Protein AF-A0A494Z3T9-F1 (afdb_monomer_lite)

pLDDT: mean 85.42, std 14.57, range [31.0, 97.19]

Organism: NCBI:txid1435466

Sequence (114 aa):
MTHDETNKENPYWLTDFFCEKDFSARCVVFFSSNLTSNPNVAKGVLRTLAKWQENGIAIKRDHFVQANKYLNVVGGAMILDVLTIEEVEEMVDGYLRRYYGVDEGNMVKLGITP

Foldseek 3Di:
DQAQPVPPPDRNVLVCQCPVPPNVLSCCLQVVAPQCVQVLLVLLLSVLQVVLVVLPADDDSVLSNQLSVQCVVVVVVDPCNPDGSVRSNVSSNVRVCVVVVPDPVCSNPPNDDD

Radius of gyration: 13.76 Å; chains: 1; bounding box: 38×29×29 Å

InterPro domains:
  IPR045920 Protein of unknown function DUF6339 [PF19866] (2-94)

Secondary structure (DSSP, 8-state):
----TT-SS-TTHHHHHHHSS-HHHHHHHHHTSGGGGSHHHHHHHHHHHHHHHHTT----HHHHHHHHHHHHHHTTTS-GGG--HHHHHHHHHHHHHHHHT--GGGGGG-----

Structure (mmCIF, N/CA/C/O backbone):
data_AF-A0A494Z3T9-F1
#
_entry.id   AF-A0A494Z3T9-F1
#
loop_
_atom_site.group_PDB
_atom_site.id
_atom_site.type_symbol
_atom_site.label_atom_id
_atom_site.label_alt_id
_atom_site.label_comp_id
_atom_site.label_asym_id
_atom_site.label_entity_id
_atom_site.label_seq_id
_atom_site.pdbx_PDB_ins_code
_atom_site.Cartn_x
_atom_site.Cartn_y
_atom_site.Cartn_z
_atom_site.occupancy
_atom_site.B_iso_or_equiv
_atom_site.auth_seq_id
_atom_site.auth_comp_id
_atom_site.auth_asym_id
_atom_site.auth_atom_id
_atom_site.pdbx_PDB_model_num
ATOM 1 N N . MET A 1 1 ? 8.409 4.253 5.877 1.00 77.38 1 MET A N 1
ATOM 2 C CA . MET A 1 1 ? 7.485 3.806 4.813 1.00 77.38 1 MET A CA 1
ATOM 3 C C . MET A 1 1 ? 6.174 4.589 4.835 1.00 77.38 1 MET A C 1
ATOM 5 O O . MET A 1 1 ? 5.887 5.231 3.845 1.00 77.38 1 MET A O 1
ATOM 9 N N . THR A 1 2 ? 5.411 4.605 5.930 1.00 88.12 2 THR A N 1
ATOM 10 C CA . THR A 1 2 ? 4.056 5.205 5.996 1.00 88.12 2 THR A CA 1
ATOM 11 C C . THR A 1 2 ? 3.989 6.671 6.449 1.00 88.12 2 THR A C 1
ATOM 13 O O . THR A 1 2 ? 2.904 7.232 6.494 1.00 88.12 2 THR A O 1
ATOM 16 N N . HIS A 1 3 ? 5.119 7.304 6.774 1.00 89.38 3 HIS A N 1
ATOM 17 C CA . HIS A 1 3 ? 5.164 8.720 7.160 1.00 89.38 3 HIS A CA 1
ATOM 18 C C . HIS A 1 3 ? 4.925 9.640 5.953 1.00 89.38 3 HIS A C 1
ATOM 20 O O . HIS A 1 3 ? 5.646 9.537 4.954 1.00 89.38 3 HIS A O 1
ATOM 26 N N . ASP A 1 4 ? 3.952 10.538 6.056 1.00 89.56 4 ASP A N 1
ATOM 27 C CA . ASP A 1 4 ? 3.588 11.538 5.057 1.00 89.56 4 ASP A CA 1
ATOM 28 C C . ASP A 1 4 ? 3.901 12.951 5.566 1.00 89.56 4 ASP A C 1
ATOM 30 O O . ASP A 1 4 ? 3.209 13.500 6.417 1.00 89.56 4 ASP A O 1
ATOM 34 N N . GLU A 1 5 ? 4.957 13.549 5.016 1.00 88.44 5 GLU A N 1
ATOM 35 C CA . GLU A 1 5 ? 5.427 14.892 5.382 1.00 88.44 5 GLU A CA 1
ATOM 36 C C . GLU A 1 5 ? 4.479 16.010 4.928 1.00 88.44 5 GLU A C 1
ATOM 38 O O . GLU A 1 5 ? 4.571 17.140 5.415 1.00 88.44 5 GLU A O 1
ATOM 43 N N . THR A 1 6 ? 3.566 15.714 3.999 1.00 87.88 6 THR A N 1
ATOM 44 C CA . THR A 1 6 ? 2.612 16.694 3.472 1.00 87.88 6 THR A CA 1
ATOM 45 C C . THR A 1 6 ? 1.397 16.859 4.387 1.00 87.88 6 THR A C 1
ATOM 47 O O . THR A 1 6 ? 0.830 17.952 4.465 1.00 87.88 6 THR A O 1
ATOM 50 N N . ASN A 1 7 ? 1.044 15.821 5.153 1.00 88.31 7 ASN A N 1
ATOM 51 C CA . ASN A 1 7 ? -0.041 15.854 6.126 1.00 88.31 7 ASN A CA 1
ATOM 52 C C . ASN A 1 7 ? 0.483 16.257 7.514 1.00 88.31 7 ASN A C 1
ATOM 54 O O . ASN A 1 7 ? 0.871 15.420 8.324 1.00 88.31 7 ASN A O 1
ATOM 58 N N . LYS A 1 8 ? 0.492 17.565 7.798 1.00 88.62 8 LYS A N 1
ATOM 59 C CA . LYS A 1 8 ? 1.009 18.110 9.069 1.00 88.62 8 LYS A CA 1
ATOM 60 C C . LYS A 1 8 ? 0.148 17.784 10.292 1.00 88.62 8 LYS A C 1
ATOM 62 O O . LYS A 1 8 ? 0.658 17.849 11.406 1.00 88.62 8 LYS A O 1
ATOM 67 N N . GLU A 1 9 ? -1.136 17.494 10.097 1.00 92.56 9 GLU A N 1
ATOM 68 C CA . GLU A 1 9 ? -2.072 17.196 11.186 1.00 92.56 9 GLU A CA 1
ATOM 69 C C . GLU A 1 9 ? -1.921 15.749 11.659 1.00 92.56 9 GLU A C 1
ATOM 71 O O . GLU A 1 9 ? -1.798 15.501 12.858 1.00 92.56 9 GLU A O 1
ATOM 76 N N . ASN A 1 10 ? -1.847 14.805 10.717 1.00 91.75 10 ASN A N 1
ATOM 77 C CA . ASN A 1 10 ? -1.544 13.410 11.006 1.00 91.75 10 ASN A CA 1
ATOM 78 C C . ASN A 1 10 ? -0.524 12.842 10.003 1.00 91.75 10 ASN A C 1
ATOM 80 O O . ASN A 1 10 ? -0.915 12.219 9.014 1.00 91.75 10 ASN A O 1
ATOM 84 N N . PRO A 1 11 ? 0.788 12.966 10.277 1.00 93.44 11 PRO A N 1
ATOM 85 C CA . PRO A 1 11 ? 1.829 12.417 9.409 1.00 93.44 11 PRO A CA 1
ATOM 86 C C . PRO A 1 11 ? 1.830 10.884 9.308 1.00 93.44 11 PRO A C 1
ATOM 88 O O . PRO A 1 11 ? 2.514 10.328 8.452 1.00 93.44 11 PRO A O 1
ATOM 91 N N . TYR A 1 12 ? 1.102 10.172 10.175 1.00 93.12 12 TYR A N 1
ATOM 92 C CA . TYR A 1 12 ? 1.063 8.707 10.221 1.00 93.12 12 TYR A CA 1
ATOM 93 C C . TYR A 1 12 ? -0.283 8.120 9.788 1.00 93.12 12 TYR A C 1
ATOM 95 O O . TYR A 1 12 ? -0.516 6.931 9.994 1.00 93.12 12 TYR A O 1
ATOM 103 N N . TRP A 1 13 ? -1.126 8.901 9.113 1.00 93.50 13 TRP A N 1
ATOM 104 C CA . TRP A 1 13 ? -2.461 8.481 8.682 1.00 93.50 13 TRP A CA 1
ATOM 105 C C . TRP A 1 13 ? -2.478 7.169 7.867 1.00 93.50 13 TRP A C 1
ATOM 107 O O . TRP A 1 13 ? -3.396 6.362 8.001 1.00 93.50 13 TRP A O 1
ATOM 117 N N . LEU A 1 14 ? -1.432 6.892 7.075 1.00 91.38 14 LEU A N 1
ATOM 118 C CA . LEU A 1 14 ? -1.285 5.617 6.354 1.00 91.38 14 LEU A CA 1
ATOM 119 C C . LEU A 1 14 ? -1.027 4.427 7.285 1.00 91.38 14 LEU A C 1
ATOM 121 O O . LEU A 1 14 ? -1.432 3.307 6.980 1.00 91.38 14 LEU A O 1
ATOM 125 N N . THR A 1 15 ? -0.338 4.649 8.406 1.00 91.44 15 THR A N 1
ATOM 126 C CA . THR A 1 15 ? -0.173 3.635 9.455 1.00 91.44 15 THR A CA 1
ATOM 127 C C . THR A 1 15 ? -1.525 3.321 10.080 1.00 91.44 15 THR A C 1
ATOM 129 O O . THR A 1 15 ? -1.865 2.148 10.219 1.00 91.44 15 THR A O 1
ATOM 132 N N . ASP A 1 16 ? -2.310 4.352 10.395 1.00 91.06 16 ASP A N 1
ATOM 133 C CA . ASP A 1 16 ? -3.634 4.194 11.000 1.00 91.06 16 ASP A CA 1
ATOM 134 C C . ASP A 1 16 ? -4.562 3.393 10.073 1.00 91.06 16 ASP A C 1
ATOM 136 O O . ASP A 1 16 ? -5.113 2.366 10.480 1.00 91.06 16 ASP A O 1
ATOM 140 N N . PHE A 1 17 ? -4.629 3.777 8.792 1.00 90.88 17 PHE A N 1
ATOM 141 C CA . PHE A 1 17 ? -5.372 3.051 7.754 1.00 90.88 17 PHE A CA 1
ATOM 142 C C . PHE A 1 17 ? -4.911 1.594 7.587 1.00 90.88 17 PHE A C 1
ATOM 144 O O . PHE A 1 17 ? -5.705 0.688 7.321 1.00 90.88 17 PHE A O 1
ATOM 151 N N . PHE A 1 18 ? -3.613 1.328 7.698 1.00 85.56 18 PHE A N 1
ATOM 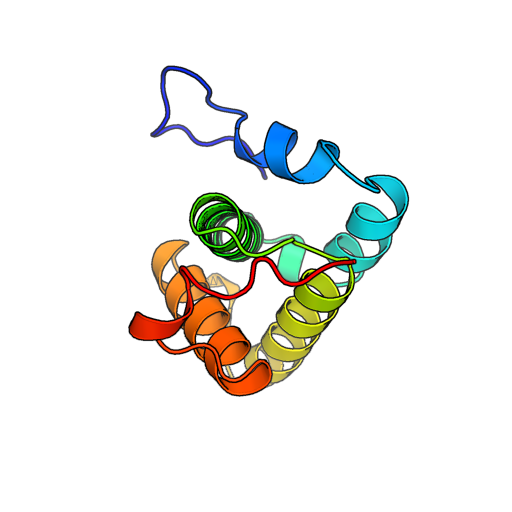152 C CA . PHE A 1 18 ? -3.115 -0.031 7.537 1.00 85.56 18 PHE A CA 1
ATOM 153 C C . PHE A 1 18 ? -3.475 -0.914 8.743 1.00 85.56 18 PHE A C 1
ATOM 155 O O . PHE A 1 18 ? -3.834 -2.083 8.567 1.00 85.56 18 PHE A O 1
ATOM 162 N N . CYS A 1 19 ? -3.440 -0.344 9.951 1.00 87.44 19 CYS A N 1
ATOM 163 C CA . CYS A 1 19 ? -3.638 -1.038 11.223 1.00 87.44 19 CYS A CA 1
ATOM 164 C C . CYS A 1 19 ? -5.102 -1.200 11.663 1.00 87.44 19 CYS A C 1
ATOM 166 O O . CYS A 1 19 ? -5.375 -2.065 12.492 1.00 87.44 19 CYS A O 1
ATOM 168 N N . GLU A 1 20 ? -6.047 -0.423 11.127 1.00 85.56 20 GLU A N 1
ATOM 169 C CA . GLU A 1 20 ? -7.439 -0.384 11.620 1.00 85.56 20 GLU A CA 1
ATOM 170 C C . GLU A 1 20 ? -8.197 -1.726 11.570 1.00 85.56 20 GLU A C 1
ATOM 172 O O . GLU A 1 20 ? -9.139 -1.927 12.339 1.00 85.56 20 GLU A O 1
ATOM 177 N N . LYS A 1 21 ? -7.842 -2.642 10.655 1.00 79.06 21 LYS A N 1
ATOM 178 C CA . LYS A 1 21 ? -8.584 -3.891 10.411 1.00 79.06 21 LYS A CA 1
ATOM 179 C C . LYS A 1 21 ? -7.664 -5.006 9.948 1.00 79.06 21 LYS A C 1
ATOM 181 O O . LYS A 1 21 ? -6.939 -4.843 8.973 1.00 79.06 21 LYS A O 1
ATOM 186 N N . ASP A 1 22 ? -7.770 -6.162 10.601 1.00 79.94 22 ASP A N 1
ATOM 187 C CA . ASP A 1 22 ? -7.091 -7.407 10.213 1.00 79.94 22 ASP A CA 1
ATOM 188 C C . ASP A 1 22 ? -5.589 -7.210 9.909 1.00 79.94 22 ASP A C 1
ATOM 190 O O . ASP A 1 22 ? -5.052 -7.665 8.893 1.00 79.94 22 ASP A O 1
ATOM 194 N N . PHE A 1 23 ? -4.915 -6.465 10.796 1.00 78.81 23 PHE A N 1
ATOM 195 C CA . PHE A 1 23 ? -3.528 -6.026 10.632 1.00 78.81 23 PHE A CA 1
ATOM 196 C C . PHE A 1 23 ? -2.584 -7.191 10.329 1.00 78.81 23 PHE A C 1
ATOM 198 O O . PHE A 1 23 ? -1.786 -7.112 9.400 1.00 78.81 23 PHE A O 1
ATOM 205 N N . SER A 1 24 ? -2.698 -8.304 11.057 1.00 77.06 24 SER A N 1
ATOM 206 C CA . SER A 1 24 ? -1.849 -9.478 10.842 1.00 77.06 24 SER A CA 1
ATOM 207 C C . SER A 1 24 ? -1.999 -10.043 9.426 1.00 77.06 24 SER A C 1
ATOM 209 O O . SER A 1 24 ? -0.999 -10.346 8.774 1.00 77.06 24 SER A O 1
ATOM 211 N N . ALA A 1 25 ? -3.225 -10.139 8.906 1.00 79.31 25 ALA A N 1
ATOM 212 C CA . ALA A 1 25 ? -3.460 -10.640 7.559 1.00 79.31 25 ALA A CA 1
ATOM 213 C C . ALA A 1 25 ? -2.994 -9.650 6.481 1.00 79.31 25 ALA A C 1
ATOM 215 O O . ALA A 1 25 ? -2.416 -10.084 5.480 1.00 79.31 25 ALA A O 1
ATOM 216 N N . ARG A 1 26 ? -3.227 -8.345 6.682 1.00 83.62 26 ARG A N 1
ATOM 217 C CA . ARG A 1 26 ? -2.767 -7.279 5.777 1.00 83.62 26 ARG A CA 1
ATOM 218 C C . ARG A 1 26 ? -1.240 -7.220 5.725 1.00 83.62 26 ARG A C 1
ATOM 220 O O . ARG A 1 26 ? -0.690 -7.226 4.629 1.00 83.62 26 ARG A O 1
ATOM 227 N N . CYS A 1 27 ? -0.565 -7.282 6.873 1.00 81.00 27 CYS A N 1
ATOM 228 C CA . CYS A 1 27 ? 0.894 -7.348 6.991 1.00 81.00 27 CYS A CA 1
ATOM 229 C C . CYS A 1 27 ? 1.490 -8.489 6.177 1.00 81.00 27 CYS A C 1
ATOM 231 O O . CYS A 1 27 ? 2.354 -8.256 5.338 1.00 81.00 27 CYS A O 1
ATOM 233 N N . VAL A 1 28 ? 1.011 -9.717 6.401 1.00 81.75 28 VAL A N 1
ATOM 234 C CA . VAL A 1 28 ? 1.561 -10.901 5.729 1.00 81.75 28 VAL A CA 1
ATOM 235 C C . VAL A 1 28 ? 1.455 -10.768 4.213 1.00 81.75 28 VAL A C 1
ATOM 237 O O 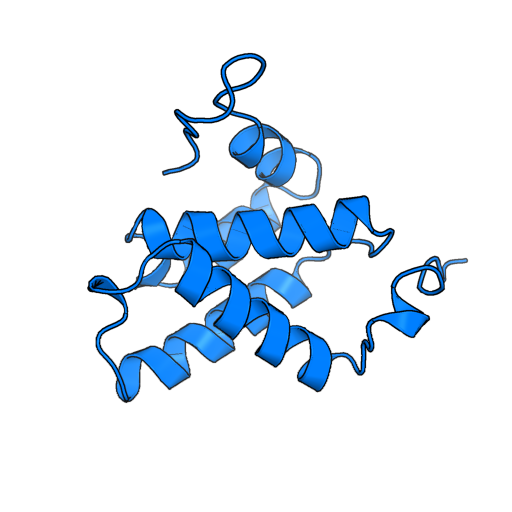. VAL A 1 28 ? 2.407 -11.079 3.509 1.00 81.75 28 VAL A O 1
ATOM 240 N N . VAL A 1 29 ? 0.320 -10.293 3.694 1.00 82.19 29 VAL A N 1
ATOM 241 C CA . VAL A 1 29 ? 0.155 -10.134 2.243 1.00 82.19 29 VAL A CA 1
ATOM 242 C C . VAL A 1 29 ? 0.993 -8.986 1.722 1.00 82.19 29 VAL A C 1
ATOM 244 O O . VAL A 1 29 ? 1.746 -9.182 0.772 1.00 82.19 29 VAL A O 1
ATOM 247 N N . PHE A 1 30 ? 0.858 -7.806 2.320 1.00 83.31 30 PHE A N 1
ATOM 248 C CA . PHE A 1 30 ? 1.469 -6.592 1.806 1.00 83.31 30 PHE A CA 1
ATOM 249 C C . PHE A 1 30 ? 2.991 -6.731 1.768 1.00 83.31 30 PHE A C 1
ATOM 251 O O . PHE A 1 30 ? 3.581 -6.607 0.699 1.00 83.31 30 PHE A O 1
ATOM 258 N N . PHE A 1 31 ? 3.597 -7.160 2.877 1.00 81.12 31 PHE A N 1
ATOM 259 C CA . PHE A 1 31 ? 5.048 -7.317 2.993 1.00 81.12 31 PHE A CA 1
ATOM 260 C C . PHE A 1 31 ? 5.614 -8.578 2.331 1.00 81.12 31 PHE A C 1
ATOM 262 O O . PHE A 1 31 ? 6.830 -8.721 2.251 1.00 81.12 31 PHE A O 1
ATOM 269 N N . SER A 1 32 ? 4.775 -9.495 1.830 1.00 80.81 32 SER A N 1
ATOM 270 C CA . SER A 1 32 ? 5.269 -10.654 1.065 1.00 80.81 32 SER A CA 1
ATOM 271 C C . SER A 1 32 ? 5.798 -10.290 -0.325 1.00 80.81 32 SER A C 1
ATOM 273 O O . SER A 1 32 ? 6.492 -11.099 -0.939 1.00 80.81 32 SER A O 1
ATOM 275 N N . SER A 1 33 ? 5.489 -9.092 -0.835 1.00 79.38 33 SER A N 1
ATOM 276 C CA . SER A 1 33 ? 6.098 -8.579 -2.063 1.00 79.38 33 SER A CA 1
ATOM 277 C C . SER A 1 33 ? 7.306 -7.708 -1.737 1.00 79.38 33 SER A C 1
ATOM 279 O O . SER A 1 33 ? 7.182 -6.687 -1.057 1.00 79.38 33 SER A O 1
ATOM 281 N N . ASN A 1 34 ? 8.458 -8.059 -2.315 1.00 74.81 34 ASN A N 1
ATOM 282 C CA . ASN A 1 34 ? 9.685 -7.265 -2.219 1.00 74.81 34 ASN A CA 1
ATOM 283 C C . ASN A 1 34 ? 9.499 -5.831 -2.741 1.00 74.81 34 ASN A C 1
ATOM 285 O O . ASN A 1 34 ? 10.221 -4.937 -2.315 1.00 74.81 34 ASN A O 1
ATOM 289 N N . LEU A 1 35 ? 8.519 -5.579 -3.614 1.00 73.38 35 LEU A N 1
ATOM 290 C CA . LEU A 1 35 ? 8.256 -4.248 -4.171 1.00 73.38 35 LEU A CA 1
ATOM 291 C C . LEU A 1 35 ? 7.748 -3.254 -3.124 1.00 73.38 35 LEU A C 1
ATOM 293 O O . LEU A 1 35 ? 7.991 -2.057 -3.234 1.00 73.38 35 LEU A O 1
ATOM 297 N N . THR A 1 36 ? 7.115 -3.746 -2.059 1.00 70.31 36 THR A N 1
ATOM 298 C CA . THR A 1 36 ? 6.680 -2.905 -0.934 1.00 70.31 36 THR A CA 1
ATOM 299 C C . THR A 1 36 ? 7.840 -2.431 -0.053 1.00 70.31 36 THR A C 1
ATOM 301 O O . THR A 1 36 ? 7.633 -1.610 0.837 1.00 70.31 36 THR A O 1
ATOM 304 N N . SER A 1 37 ? 9.074 -2.885 -0.316 1.00 75.81 37 SER A N 1
ATOM 305 C CA . SER A 1 37 ? 10.274 -2.318 0.312 1.00 75.81 37 SER A CA 1
ATOM 306 C C . SER A 1 37 ? 10.608 -0.915 -0.209 1.00 75.81 37 SER A C 1
ATOM 308 O O . SER A 1 37 ? 11.257 -0.148 0.504 1.00 75.81 37 SER A O 1
ATOM 310 N N . ASN A 1 38 ? 10.111 -0.540 -1.396 1.00 88.44 38 ASN A N 1
ATOM 311 C CA . ASN A 1 38 ? 10.209 0.821 -1.906 1.00 88.44 38 ASN A CA 1
ATOM 312 C C . ASN A 1 38 ? 9.130 1.714 -1.251 1.00 88.44 38 ASN A C 1
ATOM 314 O O . ASN A 1 38 ? 7.933 1.449 -1.412 1.00 88.44 38 ASN A O 1
ATOM 318 N N . PRO A 1 39 ? 9.508 2.800 -0.542 1.00 90.25 39 PRO A N 1
ATOM 319 C CA . PRO A 1 39 ? 8.549 3.672 0.128 1.00 90.25 39 PRO A CA 1
ATOM 320 C C . PRO A 1 39 ? 7.537 4.338 -0.807 1.00 90.25 39 PRO A C 1
ATOM 322 O O . PRO A 1 39 ? 6.395 4.519 -0.391 1.00 90.25 39 PRO A O 1
ATOM 325 N N . ASN A 1 40 ? 7.920 4.692 -2.037 1.00 93.19 40 ASN A N 1
ATOM 326 C CA . ASN A 1 40 ? 7.007 5.318 -2.993 1.00 93.19 40 ASN A CA 1
ATOM 327 C C . ASN A 1 40 ? 5.952 4.320 -3.460 1.00 93.19 40 ASN A C 1
ATOM 329 O O . ASN A 1 40 ? 4.763 4.628 -3.431 1.00 93.19 40 ASN A O 1
ATOM 333 N N . VAL A 1 41 ? 6.380 3.098 -3.791 1.00 93.19 41 VAL A N 1
ATOM 334 C CA . VAL A 1 41 ? 5.477 2.011 -4.187 1.00 93.19 41 VAL A CA 1
ATOM 335 C C . VAL A 1 41 ? 4.516 1.668 -3.053 1.00 93.19 41 VAL A C 1
ATOM 337 O O . VAL A 1 41 ? 3.303 1.616 -3.251 1.00 93.19 41 VAL A O 1
ATOM 340 N N . ALA A 1 42 ? 5.039 1.495 -1.838 1.00 92.19 42 ALA A N 1
ATOM 341 C CA . ALA A 1 42 ? 4.214 1.184 -0.681 1.00 92.19 42 ALA A CA 1
ATOM 342 C C . ALA A 1 42 ? 3.195 2.293 -0.379 1.00 92.19 42 ALA A C 1
ATOM 344 O O . ALA A 1 42 ? 2.017 2.003 -0.169 1.00 92.19 42 ALA A O 1
ATOM 345 N N . LYS A 1 43 ? 3.624 3.563 -0.386 1.00 94.19 43 LYS A N 1
ATOM 346 C CA . LYS A 1 43 ? 2.725 4.707 -0.190 1.00 94.19 43 LYS A CA 1
ATOM 347 C C . LYS A 1 43 ? 1.678 4.793 -1.290 1.00 94.19 43 LYS A C 1
ATOM 349 O O . LYS A 1 43 ? 0.524 5.019 -0.958 1.00 94.19 43 LYS A O 1
ATOM 354 N N . GLY A 1 44 ? 2.050 4.575 -2.551 1.00 95.06 44 GLY A N 1
ATOM 355 C CA . GLY A 1 44 ? 1.114 4.622 -3.672 1.00 95.06 44 GLY A CA 1
ATOM 356 C C . GLY A 1 44 ? -0.014 3.608 -3.506 1.00 95.06 44 GLY A C 1
ATOM 357 O O . GLY A 1 44 ? -1.184 3.975 -3.532 1.00 95.06 44 GLY A O 1
ATOM 358 N N . VAL A 1 45 ? 0.317 2.351 -3.187 1.00 95.00 45 VAL A N 1
ATOM 359 C CA . VAL A 1 45 ? -0.707 1.324 -2.922 1.00 95.00 45 VAL A CA 1
ATOM 360 C C . VAL A 1 45 ? -1.601 1.710 -1.740 1.00 95.00 45 VAL A C 1
ATOM 362 O O . VAL A 1 45 ? -2.825 1.623 -1.838 1.00 95.00 45 VAL A O 1
ATOM 365 N N . LEU A 1 46 ? -1.015 2.136 -0.616 1.00 94.44 46 LEU A N 1
ATOM 366 C CA . LEU A 1 46 ? -1.789 2.461 0.585 1.00 94.44 46 LEU A CA 1
ATOM 367 C C . LEU A 1 46 ? -2.676 3.698 0.383 1.00 94.44 46 LEU A C 1
ATOM 369 O O . LEU A 1 46 ? -3.827 3.673 0.808 1.00 94.44 46 LEU A O 1
ATOM 373 N N . ARG A 1 47 ? -2.185 4.737 -0.309 1.00 95.75 47 ARG A N 1
ATOM 374 C CA . ARG A 1 47 ? -2.964 5.936 -0.662 1.00 95.75 47 ARG A CA 1
ATOM 375 C C . ARG A 1 47 ? -4.141 5.576 -1.567 1.00 95.75 47 ARG A C 1
ATOM 377 O O . ARG A 1 47 ? -5.252 6.022 -1.291 1.00 95.75 47 ARG A O 1
ATOM 384 N N . THR A 1 48 ? -3.949 4.723 -2.577 1.00 96.38 48 THR A N 1
ATOM 385 C CA . THR A 1 48 ? -5.053 4.251 -3.433 1.00 96.38 48 THR A CA 1
ATOM 386 C C . THR A 1 48 ? -6.124 3.519 -2.629 1.00 96.38 48 THR A C 1
ATOM 388 O O . THR A 1 48 ? -7.308 3.838 -2.741 1.00 96.38 48 THR A O 1
ATOM 391 N N . LEU A 1 49 ? -5.734 2.559 -1.786 1.00 94.94 49 LEU A N 1
ATOM 392 C CA . LEU A 1 49 ? -6.699 1.784 -1.002 1.00 94.94 49 LEU A CA 1
ATOM 393 C C . LEU A 1 49 ? -7.407 2.638 0.060 1.00 94.94 49 LEU A C 1
ATOM 395 O O . LEU A 1 49 ? -8.603 2.457 0.279 1.00 94.94 49 LEU A O 1
ATOM 399 N N . ALA A 1 50 ? -6.708 3.592 0.677 1.00 94.25 50 ALA A N 1
ATOM 400 C CA . ALA A 1 50 ? -7.321 4.537 1.604 1.00 94.25 50 ALA A CA 1
ATOM 401 C C . ALA A 1 50 ? -8.356 5.427 0.900 1.00 94.25 50 ALA A C 1
ATOM 403 O O . ALA A 1 50 ? -9.484 5.527 1.373 1.00 94.25 50 ALA A O 1
ATOM 404 N N . LYS A 1 51 ? -8.041 5.959 -0.290 1.00 94.25 51 LYS A N 1
ATOM 405 C CA . LYS A 1 51 ? -9.003 6.712 -1.117 1.00 94.25 51 LYS A CA 1
ATOM 406 C C . LYS A 1 51 ? -10.227 5.877 -1.486 1.00 94.25 51 LYS A C 1
ATOM 408 O O . LYS A 1 51 ? -11.347 6.377 -1.490 1.00 94.25 51 LYS A O 1
ATOM 413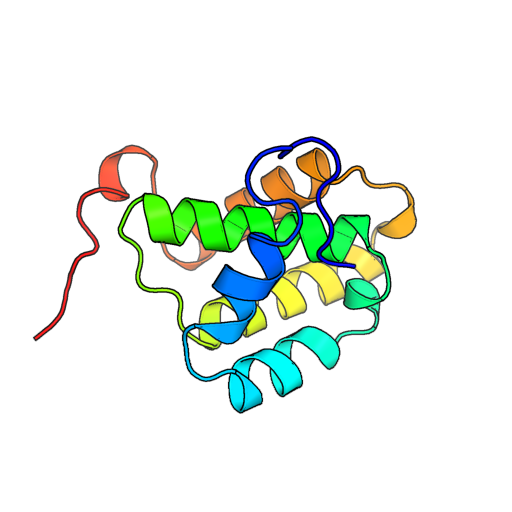 N N . TRP A 1 52 ? -10.050 4.600 -1.815 1.00 93.94 52 TRP A N 1
ATOM 414 C CA . TRP A 1 52 ? -11.178 3.700 -2.075 1.00 93.94 52 TRP A CA 1
ATOM 415 C C . TRP A 1 52 ? -12.061 3.530 -0.835 1.00 93.94 52 TRP A C 1
ATOM 417 O O . TRP A 1 52 ? -13.286 3.550 -0.952 1.00 93.94 52 TRP A O 1
ATOM 427 N N . GLN A 1 53 ? -11.446 3.419 0.345 1.00 92.56 53 GLN A N 1
ATOM 428 C CA . GLN A 1 53 ? -12.162 3.337 1.614 1.00 92.56 53 GLN A CA 1
ATOM 429 C C . GLN A 1 53 ? -12.954 4.605 1.928 1.00 92.56 53 GLN A C 1
ATOM 431 O O . GLN A 1 53 ? -14.127 4.514 2.288 1.00 92.56 53 GLN A O 1
ATOM 436 N N . GLU A 1 54 ? -12.337 5.774 1.760 1.00 91.31 54 GLU A N 1
ATOM 437 C CA . GLU A 1 54 ? -12.988 7.080 1.918 1.00 91.31 54 GLU A CA 1
ATOM 438 C C . GLU A 1 54 ? -14.181 7.236 0.967 1.00 91.31 54 GLU A C 1
ATOM 440 O O . GLU A 1 54 ? -15.210 7.794 1.340 1.00 91.31 54 GLU A O 1
ATOM 445 N N . ASN A 1 55 ? -14.082 6.659 -0.233 1.00 89.81 55 ASN A N 1
ATOM 446 C CA . ASN A 1 55 ? -15.160 6.621 -1.218 1.00 89.81 55 ASN A CA 1
ATOM 447 C C . ASN A 1 55 ? -16.209 5.519 -0.964 1.00 89.81 55 ASN A C 1
ATOM 449 O O . ASN A 1 55 ? -17.096 5.328 -1.791 1.00 89.81 55 ASN A O 1
ATOM 453 N N . GLY A 1 56 ? -16.143 4.802 0.163 1.00 88.62 56 GLY A N 1
ATOM 454 C CA . GLY A 1 56 ? -17.164 3.841 0.593 1.00 88.62 56 GLY A CA 1
ATOM 455 C C . GLY A 1 56 ? -16.894 2.376 0.235 1.00 88.62 56 GLY A C 1
ATOM 456 O O . GLY A 1 56 ? -17.739 1.522 0.507 1.00 88.62 56 GLY A O 1
ATOM 457 N N . ILE A 1 57 ? -15.732 2.045 -0.337 1.00 90.12 57 ILE A N 1
ATOM 458 C CA . ILE A 1 57 ? -15.372 0.659 -0.665 1.00 90.12 57 ILE A CA 1
ATOM 459 C C . ILE A 1 57 ? -14.738 -0.019 0.553 1.00 90.12 57 ILE A C 1
ATOM 461 O O . ILE A 1 57 ? -13.701 0.395 1.064 1.00 90.12 57 ILE A O 1
ATOM 465 N N . ALA A 1 58 ? -15.328 -1.123 1.009 1.00 90.50 58 ALA A N 1
ATOM 466 C CA . ALA A 1 58 ? -14.787 -1.881 2.133 1.00 90.50 58 ALA A CA 1
ATOM 467 C C . ALA A 1 58 ? -13.475 -2.607 1.762 1.00 90.50 58 ALA A C 1
ATOM 469 O O . ALA A 1 58 ? -13.490 -3.643 1.089 1.00 90.50 58 ALA A O 1
ATOM 470 N N . ILE A 1 59 ? -12.336 -2.116 2.264 1.00 91.38 59 ILE A N 1
ATOM 471 C CA . ILE A 1 59 ? -11.014 -2.679 1.955 1.00 91.38 59 ILE A CA 1
ATOM 472 C C . ILE A 1 59 ? -10.757 -3.992 2.703 1.00 91.38 59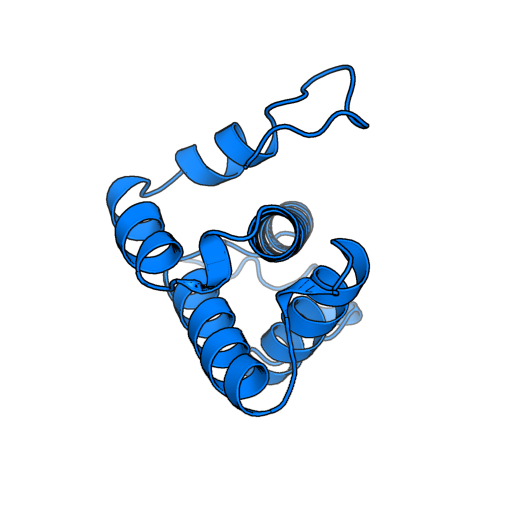 ILE A C 1
ATOM 474 O O . ILE A 1 59 ? -10.483 -4.045 3.905 1.00 91.38 59 ILE A O 1
ATOM 478 N N . LYS A 1 60 ? -10.791 -5.079 1.933 1.00 90.31 60 LYS A N 1
ATOM 479 C CA . LYS A 1 60 ? -10.467 -6.458 2.331 1.00 90.31 60 LYS A CA 1
ATOM 480 C C . LYS A 1 60 ? -9.051 -6.866 1.912 1.00 90.31 60 LYS A C 1
ATOM 482 O O . LYS A 1 60 ? -8.475 -6.265 1.009 1.00 90.31 60 LYS A O 1
ATOM 487 N N . ARG A 1 61 ? -8.551 -7.963 2.498 1.00 89.25 61 ARG A N 1
ATOM 488 C CA . ARG A 1 61 ? -7.272 -8.619 2.155 1.00 89.25 61 ARG A CA 1
ATOM 489 C C . ARG A 1 61 ? -7.062 -8.802 0.646 1.00 89.25 61 ARG A C 1
ATOM 491 O O . ARG A 1 61 ? -5.944 -8.624 0.179 1.00 89.25 61 ARG A O 1
ATOM 498 N N . ASP A 1 62 ? -8.114 -9.142 -0.101 1.00 91.38 62 ASP A N 1
ATOM 499 C CA . ASP A 1 62 ? -8.013 -9.380 -1.548 1.00 91.38 62 ASP A CA 1
ATOM 500 C C . ASP A 1 62 ? -7.490 -8.153 -2.313 1.00 91.38 62 ASP A C 1
ATOM 502 O O . ASP A 1 62 ? -6.636 -8.319 -3.171 1.00 91.38 62 ASP A O 1
ATOM 506 N N . HIS A 1 63 ? -7.852 -6.923 -1.931 1.00 93.44 63 HIS A N 1
ATOM 507 C CA . HIS A 1 63 ? -7.344 -5.721 -2.609 1.00 93.44 63 HIS A CA 1
ATOM 508 C C . HIS A 1 63 ? -5.814 -5.608 -2.521 1.00 93.44 63 HIS A C 1
ATOM 510 O O . HIS A 1 63 ? -5.155 -5.307 -3.514 1.00 93.44 63 HIS A O 1
ATOM 516 N N . PHE A 1 64 ? -5.234 -5.934 -1.359 1.00 93.12 64 PHE A N 1
ATOM 517 C CA . PHE A 1 64 ? -3.779 -5.995 -1.187 1.00 93.12 64 PHE A CA 1
ATOM 518 C C . PHE A 1 64 ? -3.159 -7.121 -2.023 1.00 93.12 64 PHE A C 1
ATOM 520 O O . PHE A 1 64 ? -2.099 -6.936 -2.618 1.00 93.12 64 PHE A O 1
ATOM 527 N N . VAL A 1 65 ? -3.821 -8.283 -2.101 1.00 92.69 65 VAL A N 1
ATOM 528 C CA . VAL A 1 65 ? -3.367 -9.410 -2.934 1.00 92.69 65 VAL A CA 1
ATOM 529 C C . VAL A 1 65 ? -3.336 -9.010 -4.408 1.00 92.69 65 VAL A C 1
ATOM 531 O O . VAL A 1 65 ? -2.347 -9.283 -5.085 1.00 92.69 65 VAL A O 1
ATOM 534 N N . GLN A 1 66 ? -4.393 -8.371 -4.910 1.00 95.19 66 GLN A N 1
ATOM 535 C CA . GLN A 1 66 ? -4.493 -7.991 -6.318 1.00 95.19 66 GLN A CA 1
ATOM 536 C C . GLN A 1 66 ? -3.508 -6.873 -6.672 1.00 95.19 66 GLN A C 1
ATOM 538 O O . GLN A 1 66 ? -2.809 -6.991 -7.677 1.00 95.19 66 GLN A O 1
ATOM 543 N N . ALA A 1 67 ? -3.361 -5.856 -5.817 1.00 95.00 67 ALA A N 1
ATOM 544 C CA . ALA A 1 67 ? -2.350 -4.815 -6.005 1.00 95.00 67 ALA A CA 1
ATOM 545 C C . ALA A 1 67 ? -0.931 -5.411 -6.077 1.00 95.00 67 ALA A C 1
ATOM 547 O O . ALA A 1 67 ? -0.182 -5.121 -7.010 1.00 95.00 67 ALA A O 1
ATOM 548 N N . ASN A 1 68 ? -0.584 -6.320 -5.158 1.00 92.69 68 ASN A N 1
ATOM 549 C CA . ASN A 1 68 ? 0.723 -6.983 -5.163 1.00 92.69 68 ASN A CA 1
ATOM 550 C C . ASN A 1 68 ? 0.931 -7.878 -6.391 1.00 92.69 68 ASN A C 1
ATOM 552 O O . ASN A 1 68 ? 2.019 -7.883 -6.964 1.00 92.69 68 ASN A O 1
ATOM 556 N N 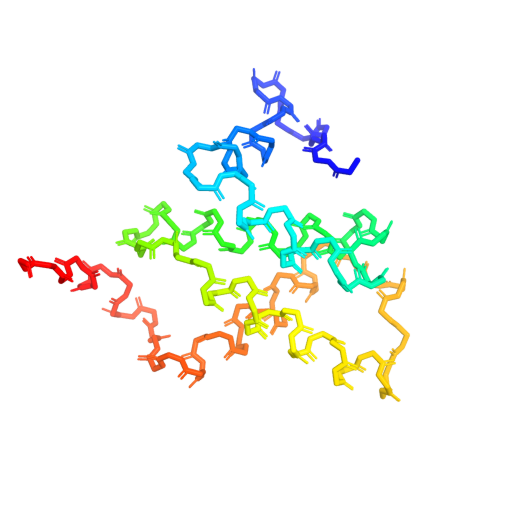. LYS A 1 69 ? -0.091 -8.630 -6.820 1.00 92.81 69 LYS A N 1
ATOM 557 C CA . LYS A 1 69 ? -0.018 -9.441 -8.046 1.00 92.81 69 LYS A CA 1
ATOM 558 C C . LYS A 1 69 ? 0.264 -8.574 -9.268 1.00 92.81 69 LYS A C 1
ATOM 560 O O . LYS A 1 69 ? 1.148 -8.912 -10.049 1.00 92.81 69 LYS A O 1
ATOM 565 N N . TYR A 1 70 ? -0.459 -7.468 -9.409 1.00 94.88 70 TYR A N 1
ATOM 566 C CA . TYR A 1 70 ? -0.264 -6.525 -10.502 1.00 94.88 70 TYR A CA 1
ATOM 567 C C . TYR A 1 70 ? 1.154 -5.956 -10.513 1.00 94.88 70 TYR A C 1
ATOM 569 O O . TYR A 1 70 ? 1.852 -6.079 -11.518 1.00 94.88 70 TYR A O 1
ATOM 577 N N . LEU A 1 71 ? 1.614 -5.419 -9.382 1.00 93.44 71 LEU A N 1
ATOM 578 C CA . LEU A 1 71 ? 2.948 -4.833 -9.284 1.00 93.44 71 LEU A CA 1
ATOM 579 C C . LEU A 1 71 ? 4.055 -5.865 -9.525 1.00 93.44 71 LEU A C 1
ATOM 581 O O . LEU A 1 71 ? 5.023 -5.552 -10.208 1.00 93.44 71 LEU A O 1
ATOM 585 N N . ASN A 1 72 ? 3.905 -7.108 -9.059 1.00 90.44 72 ASN A N 1
ATOM 586 C CA . ASN A 1 72 ? 4.878 -8.170 -9.336 1.00 90.44 72 ASN A CA 1
ATOM 587 C C . ASN A 1 72 ? 4.982 -8.503 -10.835 1.00 90.44 72 ASN A C 1
ATOM 589 O O . ASN A 1 72 ? 6.071 -8.803 -11.315 1.00 90.44 72 ASN A O 1
ATOM 593 N N . VAL A 1 73 ? 3.872 -8.452 -11.579 1.00 91.81 73 VAL A N 1
ATOM 594 C CA . VAL A 1 73 ? 3.883 -8.661 -13.037 1.00 91.81 73 VAL A CA 1
ATOM 595 C C . VAL A 1 73 ? 4.516 -7.465 -13.740 1.00 91.81 73 VAL A C 1
ATOM 597 O O . VAL A 1 73 ? 5.408 -7.631 -14.569 1.00 91.81 73 VAL A O 1
ATOM 600 N N . VAL A 1 74 ? 4.084 -6.255 -13.388 1.00 91.25 74 VAL A N 1
ATOM 601 C CA . VAL A 1 74 ? 4.567 -5.024 -14.018 1.00 91.25 74 VAL A CA 1
ATOM 602 C C . VAL A 1 74 ? 6.045 -4.777 -13.719 1.00 91.25 74 VAL A C 1
ATOM 604 O O . VAL A 1 74 ? 6.787 -4.390 -14.616 1.00 91.25 74 VAL A O 1
ATOM 607 N N . GLY A 1 75 ? 6.516 -5.104 -12.516 1.00 87.62 75 GLY A N 1
ATOM 608 C CA . GLY A 1 75 ? 7.930 -5.035 -12.144 1.00 87.62 75 GLY A CA 1
ATOM 609 C C . GLY A 1 75 ? 8.842 -5.966 -12.949 1.00 87.62 75 GLY A C 1
ATOM 610 O O . GLY A 1 75 ? 10.049 -5.755 -12.983 1.00 87.62 75 GLY A O 1
ATOM 611 N N . GLY A 1 76 ? 8.288 -6.968 -13.642 1.00 88.69 76 GLY A N 1
ATOM 612 C CA . GLY A 1 76 ? 9.032 -7.769 -14.618 1.00 88.69 76 GLY A CA 1
ATOM 613 C C . GLY A 1 76 ? 9.240 -7.069 -15.968 1.00 88.69 76 GLY A C 1
ATOM 614 O O . GLY A 1 76 ? 10.104 -7.481 -16.737 1.00 88.69 76 GLY A O 1
ATOM 615 N N . ALA A 1 77 ? 8.462 -6.023 -16.261 1.00 90.12 77 ALA A N 1
ATOM 616 C CA . ALA A 1 77 ? 8.484 -5.283 -17.523 1.00 90.12 77 ALA A CA 1
ATOM 617 C C . ALA A 1 77 ? 9.021 -3.846 -17.384 1.00 90.12 77 ALA A C 1
ATOM 619 O O . ALA A 1 77 ? 9.445 -3.259 -18.378 1.00 90.12 77 ALA A O 1
ATOM 620 N N . MET A 1 78 ? 9.014 -3.275 -16.176 1.00 89.75 78 MET A N 1
ATOM 621 C CA . MET A 1 78 ? 9.517 -1.928 -15.904 1.00 89.75 78 MET A CA 1
ATOM 622 C C . MET A 1 78 ? 10.214 -1.829 -14.546 1.00 89.75 78 MET A C 1
ATOM 624 O O . MET A 1 78 ? 9.941 -2.596 -13.625 1.00 89.75 78 MET A O 1
ATOM 628 N N . ILE A 1 79 ? 11.089 -0.833 -14.409 1.00 89.88 79 ILE A N 1
ATOM 629 C CA . ILE A 1 79 ? 11.762 -0.526 -13.145 1.00 89.88 79 ILE A CA 1
ATOM 630 C C . ILE A 1 79 ? 10.791 0.278 -12.280 1.00 89.88 79 ILE A C 1
ATOM 632 O O . ILE A 1 79 ? 10.573 1.457 -12.528 1.00 89.88 79 ILE A O 1
ATOM 636 N N . LEU A 1 80 ? 10.197 -0.351 -11.268 1.00 88.88 80 LEU A N 1
ATOM 637 C CA . LEU A 1 80 ? 9.237 0.325 -10.385 1.00 88.88 80 LEU A CA 1
ATOM 638 C C . LEU A 1 80 ? 9.894 1.360 -9.462 1.00 88.88 80 LEU A C 1
ATOM 640 O O . LEU A 1 80 ? 9.223 2.276 -9.000 1.00 88.88 80 LEU A O 1
ATOM 644 N N . ASP A 1 81 ? 11.203 1.250 -9.225 1.00 86.56 81 ASP A N 1
ATOM 645 C CA . ASP A 1 81 ? 11.908 2.106 -8.267 1.00 86.56 81 ASP A CA 1
ATOM 646 C C . ASP A 1 81 ? 12.025 3.574 -8.684 1.00 86.56 81 ASP A C 1
ATOM 648 O O . ASP A 1 81 ? 12.280 4.427 -7.834 1.00 86.56 81 ASP A O 1
ATOM 652 N N . VAL A 1 82 ? 11.827 3.877 -9.970 1.00 92.00 82 VAL A N 1
ATOM 653 C CA . VAL A 1 82 ? 11.862 5.255 -10.484 1.00 92.00 82 VAL A CA 1
ATOM 654 C C . VAL A 1 82 ? 10.506 5.950 -10.415 1.00 92.00 82 VAL A C 1
ATOM 656 O O . VAL A 1 82 ? 10.430 7.139 -10.713 1.00 92.00 82 VAL A O 1
ATOM 659 N N . LEU A 1 83 ? 9.449 5.225 -10.040 1.00 94.00 83 LEU A N 1
ATOM 660 C CA . LEU A 1 83 ? 8.104 5.775 -10.002 1.00 94.00 83 LEU A CA 1
ATOM 661 C C . LEU A 1 83 ? 7.894 6.674 -8.781 1.00 94.00 83 LEU A C 1
ATOM 663 O O . LEU A 1 83 ? 8.319 6.393 -7.651 1.00 94.00 83 LEU A O 1
ATOM 667 N N . THR A 1 84 ? 7.182 7.763 -9.030 1.00 95.69 84 THR A N 1
ATOM 668 C CA . THR A 1 84 ? 6.593 8.626 -8.010 1.00 95.69 84 THR A CA 1
ATOM 669 C C . THR A 1 84 ? 5.421 7.926 -7.322 1.00 95.69 84 THR A C 1
ATOM 671 O O . THR A 1 84 ? 4.904 6.907 -7.785 1.00 95.69 84 THR A O 1
ATOM 674 N N . ILE A 1 85 ? 4.992 8.470 -6.183 1.00 95.25 85 ILE A N 1
ATOM 675 C CA . ILE A 1 85 ? 3.843 7.934 -5.445 1.00 95.25 85 ILE A CA 1
ATOM 676 C C . ILE A 1 85 ? 2.578 8.031 -6.308 1.00 95.25 85 ILE A C 1
ATOM 678 O O . ILE A 1 85 ? 1.799 7.085 -6.369 1.00 95.25 85 ILE A O 1
ATOM 682 N N . GLU A 1 86 ? 2.411 9.154 -7.002 1.00 96.50 86 GLU A N 1
ATOM 683 C CA . GLU A 1 86 ? 1.261 9.468 -7.846 1.00 96.50 86 GLU A CA 1
ATOM 684 C C . GLU A 1 86 ? 1.166 8.536 -9.064 1.00 96.50 86 GLU A C 1
ATOM 686 O O . GLU A 1 86 ? 0.080 8.047 -9.367 1.00 96.50 86 GLU A O 1
ATOM 691 N N . GLU A 1 87 ? 2.290 8.215 -9.715 1.00 96.88 87 GLU A N 1
ATOM 692 C CA . GLU A 1 87 ? 2.317 7.239 -10.816 1.00 96.88 87 GLU A CA 1
ATOM 693 C C . GLU A 1 87 ? 1.908 5.841 -10.338 1.00 96.88 87 GLU A C 1
ATOM 695 O O . GLU A 1 87 ? 1.132 5.149 -11.000 1.00 96.88 87 GLU A O 1
ATOM 700 N N . VAL A 1 88 ? 2.381 5.422 -9.158 1.00 96.19 88 VAL A N 1
ATOM 701 C CA . VAL A 1 88 ? 1.965 4.142 -8.569 1.00 96.19 88 VAL A CA 1
ATOM 702 C C . VAL A 1 88 ? 0.474 4.161 -8.235 1.00 96.19 88 VAL A C 1
ATOM 704 O O . VAL A 1 88 ? -0.208 3.167 -8.490 1.00 96.19 88 VAL A O 1
ATOM 707 N N . GLU A 1 89 ? -0.050 5.268 -7.700 1.00 97.00 89 GLU A N 1
ATOM 708 C CA . GLU A 1 89 ? -1.482 5.402 -7.427 1.00 97.00 89 GLU A CA 1
ATOM 709 C C . GLU A 1 89 ? -2.322 5.221 -8.686 1.00 97.00 89 GLU A C 1
ATOM 711 O O . GLU A 1 89 ? -3.261 4.427 -8.663 1.00 97.00 89 GLU A O 1
ATOM 716 N N . GLU A 1 90 ? -1.973 5.915 -9.772 1.00 97.19 90 GLU A N 1
ATOM 717 C CA . GLU A 1 90 ? -2.681 5.844 -11.053 1.00 97.19 90 GLU A CA 1
ATOM 718 C C . GLU A 1 90 ? -2.662 4.419 -11.617 1.00 97.19 90 GLU A C 1
ATOM 720 O O . GLU A 1 90 ? -3.695 3.870 -12.012 1.00 97.19 90 GLU A O 1
ATOM 725 N N . MET A 1 91 ? -1.493 3.778 -11.599 1.00 96.69 91 MET A N 1
ATOM 726 C CA . MET A 1 91 ? -1.324 2.416 -12.092 1.00 96.69 91 MET A CA 1
ATOM 727 C C . MET A 1 91 ? -2.141 1.400 -11.288 1.00 96.69 91 MET A C 1
ATOM 729 O O . MET A 1 91 ? -2.794 0.528 -11.868 1.00 96.69 91 MET A O 1
ATOM 733 N N . VAL A 1 92 ? -2.090 1.484 -9.956 1.00 96.88 92 VAL A N 1
ATOM 734 C CA . VAL A 1 92 ? -2.797 0.557 -9.063 1.00 96.88 92 VAL A CA 1
ATOM 735 C C . VAL A 1 92 ? -4.302 0.810 -9.114 1.00 96.88 92 VAL A C 1
ATOM 737 O O . VAL A 1 92 ? -5.063 -0.147 -9.240 1.00 96.88 92 VAL A O 1
ATOM 740 N N . ASP A 1 93 ? -4.741 2.070 -9.080 1.00 96.75 93 ASP A N 1
ATOM 741 C CA . ASP A 1 93 ? -6.154 2.448 -9.194 1.00 96.75 93 ASP A CA 1
ATOM 742 C C . ASP A 1 93 ? -6.742 1.947 -10.517 1.00 96.75 93 ASP A C 1
ATOM 744 O O . ASP A 1 93 ? -7.728 1.208 -10.520 1.00 96.75 93 ASP A O 1
ATOM 748 N N . GLY A 1 94 ? -6.077 2.241 -11.638 1.00 96.19 94 GLY A N 1
ATOM 749 C CA . GLY A 1 94 ? -6.510 1.809 -12.962 1.00 96.19 94 GLY A CA 1
ATOM 750 C C . GLY A 1 94 ? -6.620 0.287 -13.090 1.00 96.19 94 GLY A C 1
ATOM 751 O O . GLY A 1 94 ? -7.584 -0.220 -13.672 1.00 96.19 94 GLY A O 1
ATOM 752 N N . TYR A 1 95 ? -5.674 -0.463 -12.519 1.00 96.50 95 TYR A N 1
ATOM 753 C CA . TYR A 1 95 ? -5.749 -1.923 -12.489 1.00 96.50 95 TYR A CA 1
ATOM 754 C C . TYR A 1 95 ? -6.915 -2.427 -11.629 1.00 96.50 95 TYR A C 1
ATOM 756 O O . TYR A 1 95 ? -7.719 -3.232 -12.106 1.00 96.50 95 TYR 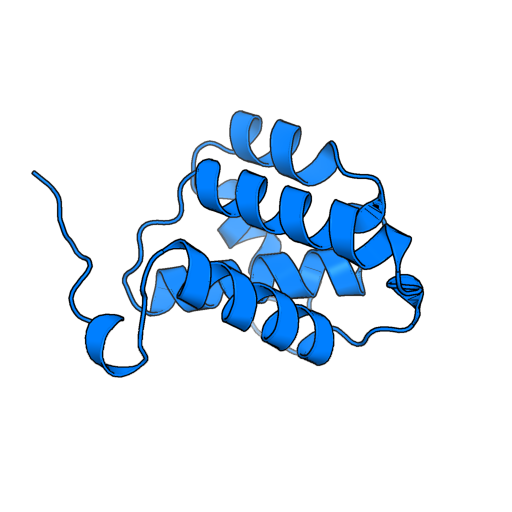A O 1
ATOM 764 N N . LEU A 1 96 ? -7.033 -1.960 -10.382 1.00 96.19 96 LEU A N 1
ATOM 765 C CA . LEU A 1 96 ? -8.058 -2.444 -9.456 1.00 96.19 96 LEU A CA 1
ATOM 766 C C . LEU A 1 96 ? -9.465 -2.101 -9.957 1.00 96.19 96 LEU A C 1
ATOM 768 O O . LEU A 1 96 ? -10.354 -2.947 -9.877 1.00 96.19 96 LEU A O 1
ATOM 772 N N . ARG A 1 97 ? -9.670 -0.915 -10.545 1.00 94.44 97 ARG A N 1
ATOM 773 C CA . ARG A 1 97 ? -10.947 -0.540 -11.177 1.00 94.44 97 ARG A CA 1
ATOM 774 C C . ARG A 1 97 ? -11.354 -1.522 -12.260 1.00 94.44 97 ARG A C 1
ATOM 776 O O . ARG A 1 97 ? -12.483 -2.001 -12.252 1.00 94.44 97 ARG A O 1
ATOM 783 N N . ARG A 1 98 ? -10.427 -1.868 -13.157 1.00 94.06 98 ARG A N 1
ATOM 784 C CA . ARG A 1 98 ? -10.672 -2.851 -14.224 1.00 94.06 98 ARG A CA 1
ATOM 785 C C . ARG A 1 98 ? -10.937 -4.243 -13.660 1.00 94.06 98 ARG A C 1
ATOM 787 O O . ARG A 1 98 ? -11.821 -4.932 -14.154 1.00 94.06 98 ARG A O 1
ATOM 794 N N . TYR A 1 99 ? -10.193 -4.648 -12.631 1.00 94.94 99 TYR A N 1
ATOM 795 C CA . TYR A 1 99 ? -10.334 -5.964 -12.008 1.00 94.94 99 TYR A CA 1
ATOM 796 C C . TYR A 1 99 ? -11.682 -6.135 -11.289 1.00 94.94 99 TYR A C 1
ATOM 798 O O . TYR A 1 99 ? -12.312 -7.182 -11.412 1.00 94.94 99 TYR A O 1
ATOM 806 N N . TYR A 1 100 ? -12.142 -5.109 -10.566 1.00 93.25 100 TYR A N 1
ATOM 807 C CA . TYR A 1 100 ? -13.392 -5.145 -9.797 1.00 93.25 100 TYR A CA 1
ATOM 808 C C . TYR A 1 100 ? -14.610 -4.562 -10.536 1.00 93.25 100 TYR A C 1
ATOM 810 O O . TYR A 1 100 ? -15.718 -4.628 -10.009 1.00 93.25 100 TYR A O 1
ATOM 818 N N . GLY A 1 101 ? -14.433 -3.995 -11.734 1.00 90.00 101 GLY A N 1
ATOM 819 C CA . GLY A 1 101 ? -15.510 -3.349 -12.495 1.00 90.00 101 GLY A CA 1
ATOM 820 C C . GLY A 1 101 ? -16.029 -2.054 -11.853 1.00 90.00 101 GLY A C 1
ATOM 821 O O . GLY A 1 101 ? -17.236 -1.817 -11.830 1.00 90.00 101 GLY A O 1
ATOM 822 N N . VAL A 1 102 ? -15.134 -1.237 -11.285 1.00 83.50 102 VAL A N 1
ATOM 823 C CA . VAL A 1 102 ? -15.477 0.009 -10.575 1.00 83.50 102 VAL A CA 1
ATOM 824 C C . VAL A 1 102 ? -15.221 1.232 -11.462 1.00 83.50 102 VAL A C 1
ATOM 826 O O . VAL A 1 102 ? -14.083 1.682 -11.592 1.00 83.50 102 VAL A O 1
ATOM 829 N N . ASP A 1 103 ? -16.284 1.824 -12.005 1.00 71.31 103 ASP A N 1
ATOM 830 C CA . ASP A 1 103 ? -16.232 3.126 -12.690 1.00 71.31 103 ASP A CA 1
ATOM 831 C C . ASP A 1 103 ? -16.434 4.296 -11.706 1.00 71.31 103 ASP A C 1
ATOM 833 O O . ASP A 1 103 ? -17.008 4.114 -10.628 1.00 71.31 103 ASP A O 1
ATOM 837 N N . GLU A 1 104 ? -16.005 5.514 -12.070 1.00 57.56 104 GLU A N 1
ATOM 838 C CA . GLU A 1 104 ? -16.155 6.736 -11.248 1.00 57.56 104 GLU A CA 1
ATOM 839 C C . GLU A 1 104 ? -17.600 6.955 -10.752 1.00 57.56 104 GLU A C 1
ATOM 841 O O . GLU A 1 104 ? -17.812 7.386 -9.621 1.00 57.56 104 GLU A O 1
ATOM 846 N N . GLY A 1 105 ? -18.606 6.564 -11.544 1.00 52.38 105 GLY A N 1
ATOM 847 C CA . GLY A 1 105 ? -20.025 6.654 -11.174 1.00 52.38 105 GLY A CA 1
ATOM 848 C C . GLY A 1 105 ? -20.531 5.591 -10.183 1.00 52.38 105 GLY A C 1
ATOM 849 O O . GLY A 1 105 ? -21.623 5.745 -9.638 1.00 52.38 105 GLY A O 1
ATOM 850 N N . ASN A 1 106 ? -19.762 4.523 -9.930 1.00 52.06 106 ASN A N 1
ATOM 851 C CA . ASN A 1 106 ? -20.148 3.392 -9.073 1.00 52.06 106 ASN A CA 1
ATOM 852 C C . ASN A 1 106 ? -19.466 3.386 -7.697 1.00 52.06 106 ASN A C 1
ATOM 854 O O . ASN A 1 106 ? -19.853 2.583 -6.844 1.00 52.06 106 ASN A O 1
ATOM 858 N N . MET A 1 107 ? -18.507 4.284 -7.442 1.00 52.19 107 MET A N 1
ATOM 859 C CA . MET A 1 107 ? -17.793 4.336 -6.156 1.00 52.19 107 MET A CA 1
ATOM 860 C C . MET A 1 107 ? -18.746 4.571 -4.971 1.00 52.19 107 MET A C 1
ATOM 862 O O . MET A 1 107 ? -18.579 3.966 -3.922 1.00 52.19 107 MET A O 1
ATOM 866 N N . VAL A 1 108 ? -19.835 5.319 -5.181 1.00 50.62 108 VAL A N 1
ATOM 867 C CA . VAL A 1 108 ? -20.852 5.624 -4.155 1.00 50.62 108 VAL A CA 1
ATOM 868 C C . VAL A 1 108 ? -21.785 4.432 -3.843 1.00 50.62 108 VAL A C 1
ATOM 870 O O . VAL A 1 108 ? -22.499 4.454 -2.844 1.00 50.62 108 VAL A O 1
ATOM 873 N N . LYS A 1 109 ? -21.820 3.374 -4.673 1.00 44.31 109 LYS A N 1
ATOM 874 C CA . LYS A 1 109 ? -22.854 2.315 -4.596 1.00 44.31 109 LYS A CA 1
ATOM 875 C C . LYS A 1 109 ? -22.406 0.964 -4.031 1.00 44.31 109 LYS A C 1
ATOM 877 O O . LYS A 1 109 ? -23.262 0.112 -3.807 1.00 44.31 109 LYS A O 1
ATOM 882 N N . LEU A 1 110 ? -21.122 0.745 -3.746 1.00 46.59 110 LEU A N 1
ATOM 883 C CA . LEU A 1 110 ? -20.624 -0.556 -3.262 1.00 46.59 110 LEU A CA 1
ATOM 884 C C . LEU A 1 110 ? -20.613 -0.702 -1.729 1.00 46.59 110 LEU A C 1
ATOM 886 O O . LEU A 1 110 ? -19.794 -1.422 -1.163 1.00 46.59 110 LEU A O 1
ATOM 890 N N . GLY A 1 111 ? -21.603 -0.107 -1.063 1.00 45.75 111 GLY A N 1
ATOM 891 C CA . GLY A 1 111 ? -21.990 -0.436 0.311 1.00 45.75 111 GLY A CA 1
ATOM 892 C C . GLY A 1 111 ? -22.842 -1.708 0.400 1.00 45.75 111 GLY A C 1
ATOM 893 O O . GLY A 1 111 ? -23.881 -1.696 1.053 1.00 45.75 111 GLY A O 1
ATOM 894 N N . ILE A 1 112 ? -22.458 -2.796 -0.278 1.00 35.53 112 ILE A N 1
ATOM 895 C CA . ILE A 1 112 ? -23.238 -4.043 -0.249 1.00 35.53 112 ILE A CA 1
ATOM 896 C C . ILE A 1 112 ? -22.695 -4.979 0.838 1.00 35.53 112 ILE A C 1
ATOM 898 O O . ILE A 1 112 ? -21.729 -5.711 0.630 1.00 35.53 112 ILE A O 1
ATOM 902 N N . THR A 1 113 ? -23.372 -4.964 1.987 1.00 31.00 113 THR A N 1
ATOM 903 C CA . THR A 1 113 ? -23.607 -6.157 2.825 1.00 31.00 113 THR A CA 1
ATOM 904 C C . THR A 1 113 ? -25.085 -6.132 3.243 1.00 31.00 113 THR A C 1
ATOM 906 O O . THR A 1 113 ? -25.653 -5.047 3.400 1.00 31.00 113 THR A O 1
ATOM 909 N N . PRO A 1 114 ? -25.741 -7.297 3.318 1.00 32.59 114 PRO A N 1
ATOM 910 C CA . PRO A 1 114 ? -25.854 -7.971 4.614 1.00 32.59 114 PRO A CA 1
ATOM 911 C C . PRO A 1 114 ? -24.885 -9.138 4.760 1.00 32.59 114 PRO A C 1
ATOM 913 O O . PRO A 1 114 ? -24.707 -9.885 3.771 1.00 32.59 114 PRO A O 1
#